Protein AF-G5LQW8-F1 (afdb_monomer_lite)

Organism: NCBI:txid913241

Foldseek 3Di:
DDPDDPVNVVVVVVVQVVVVVVVDHDCVVCVCVVDPPDDDFLFDDDDDDCVVCVVVLVVLPVVADLVRDLWSWDWPATPSRPPPSDNGPPDTDTDTDDDPPRDRDDDDDPDDDDDDDPDDAQDWDADPNDIDGD

Structure (mmCIF, N/CA/C/O backbone):
data_AF-G5LQW8-F1
#
_entry.id   AF-G5LQW8-F1
#
loop_
_atom_site.group_PDB
_atom_site.id
_atom_site.type_symbol
_atom_site.label_atom_id
_atom_site.label_alt_id
_atom_site.label_comp_id
_atom_site.label_asym_id
_atom_site.label_entity_id
_atom_site.label_seq_id
_atom_site.pdbx_PDB_ins_code
_atom_site.Cartn_x
_atom_site.Cartn_y
_atom_site.Cartn_z
_atom_site.occupancy
_atom_site.B_iso_or_equiv
_atom_site.auth_seq_id
_atom_site.auth_comp_id
_atom_site.auth_asym_id
_atom_site.auth_atom_id
_atom_site.pdbx_PDB_model_num
ATOM 1 N N . MET A 1 1 ? 24.200 -21.403 -37.931 1.00 43.47 1 MET A N 1
ATOM 2 C CA . MET A 1 1 ? 24.310 -20.086 -37.268 1.00 43.47 1 MET A CA 1
ATOM 3 C C . MET A 1 1 ? 25.483 -19.363 -37.906 1.00 43.47 1 MET A C 1
ATOM 5 O O . MET A 1 1 ? 26.611 -19.759 -37.665 1.00 43.47 1 MET A O 1
ATOM 9 N N . SER A 1 2 ? 25.232 -18.418 -38.815 1.00 56.03 2 SER A N 1
ATOM 10 C CA . SER A 1 2 ? 26.299 -17.632 -39.446 1.00 56.03 2 SER A CA 1
ATOM 11 C C . SER A 1 2 ? 26.875 -16.653 -38.425 1.00 56.03 2 SER A C 1
ATOM 13 O O . SER A 1 2 ? 26.113 -15.889 -37.826 1.00 56.03 2 SER A O 1
ATOM 15 N N . GLU A 1 3 ? 28.190 -16.671 -38.218 1.00 62.56 3 GLU A N 1
ATOM 16 C CA . GLU A 1 3 ? 28.881 -15.680 -37.393 1.00 62.56 3 GLU A CA 1
ATOM 17 C C . GLU A 1 3 ? 28.580 -14.271 -37.914 1.00 62.56 3 GLU A C 1
ATOM 19 O O . GLU A 1 3 ? 28.844 -13.933 -39.068 1.00 62.56 3 GLU A O 1
ATOM 24 N N . ILE A 1 4 ? 27.967 -13.446 -37.066 1.00 69.62 4 ILE A N 1
ATOM 25 C CA . ILE A 1 4 ? 27.707 -12.045 -37.390 1.00 69.62 4 ILE A CA 1
ATOM 26 C C . ILE A 1 4 ? 29.060 -11.329 -37.436 1.00 69.62 4 ILE A C 1
ATOM 28 O O . ILE A 1 4 ? 29.753 -11.263 -36.418 1.00 69.62 4 ILE A O 1
ATOM 32 N N . ASN A 1 5 ? 29.406 -10.795 -38.611 1.00 83.62 5 ASN A N 1
ATOM 33 C CA . ASN A 1 5 ? 30.606 -9.993 -38.858 1.00 83.62 5 ASN A CA 1
ATOM 34 C C . ASN A 1 5 ? 30.763 -8.889 -37.791 1.00 83.62 5 ASN A C 1
ATOM 36 O O . ASN A 1 5 ? 29.789 -8.215 -37.448 1.00 83.62 5 ASN A O 1
ATOM 40 N N . GLN A 1 6 ? 31.984 -8.689 -37.290 1.00 80.38 6 GLN A N 1
ATOM 41 C CA . GLN A 1 6 ? 32.312 -7.691 -36.270 1.00 80.38 6 GLN A CA 1
ATOM 42 C C . GLN A 1 6 ? 31.835 -6.275 -36.638 1.00 80.38 6 GLN A C 1
ATOM 44 O O . GLN A 1 6 ? 31.250 -5.601 -35.796 1.00 80.38 6 GLN A O 1
ATOM 49 N N . ASN A 1 7 ? 31.927 -5.882 -37.913 1.00 81.75 7 ASN A N 1
ATOM 50 C CA . ASN A 1 7 ? 31.422 -4.584 -38.379 1.00 81.75 7 ASN A CA 1
ATOM 51 C C . ASN A 1 7 ? 29.918 -4.401 -38.122 1.00 81.75 7 ASN A C 1
ATOM 53 O O . ASN A 1 7 ? 29.462 -3.312 -37.788 1.00 81.75 7 ASN A O 1
ATOM 57 N N . VAL A 1 8 ? 29.132 -5.475 -38.242 1.00 84.62 8 VAL A N 1
ATOM 58 C CA . VAL A 1 8 ? 27.682 -5.433 -38.000 1.00 84.62 8 VAL A CA 1
ATOM 59 C C . VAL A 1 8 ? 27.380 -5.299 -36.506 1.00 84.62 8 VAL A C 1
ATOM 61 O O . VAL A 1 8 ? 26.404 -4.643 -36.140 1.00 84.62 8 VAL A O 1
ATOM 64 N N . LYS A 1 9 ? 28.211 -5.887 -35.636 1.00 83.56 9 LYS A N 1
ATOM 65 C CA . LYS A 1 9 ? 28.083 -5.723 -34.181 1.00 83.56 9 LYS A CA 1
ATOM 66 C C . LYS A 1 9 ? 28.369 -4.278 -33.766 1.00 83.56 9 LYS A C 1
ATOM 68 O O . LYS A 1 9 ? 27.567 -3.697 -33.038 1.00 83.56 9 LYS A O 1
ATOM 73 N N . ASP A 1 10 ? 29.433 -3.686 -34.302 1.00 87.62 10 ASP A N 1
ATOM 74 C CA . ASP A 1 10 ? 29.843 -2.319 -33.967 1.00 87.62 10 ASP A CA 1
ATOM 75 C C . ASP A 1 10 ? 28.813 -1.283 -34.460 1.00 87.62 10 ASP A C 1
ATOM 77 O O . ASP A 1 10 ? 28.392 -0.409 -33.698 1.00 87.62 10 ASP A O 1
ATOM 81 N N . SER A 1 11 ? 28.301 -1.428 -35.692 1.00 92.06 11 SER A N 1
ATOM 82 C CA . SER A 1 11 ? 27.217 -0.572 -36.205 1.00 92.06 11 SER A CA 1
ATOM 83 C C . SER A 1 11 ? 25.926 -0.696 -35.388 1.00 92.06 11 SER A C 1
ATOM 85 O O . SER A 1 11 ? 25.233 0.297 -35.164 1.00 92.06 11 SER A O 1
ATOM 87 N N . ARG A 1 12 ? 25.596 -1.902 -34.905 1.00 92.31 12 ARG A N 1
ATOM 88 C CA . ARG A 1 12 ? 24.414 -2.131 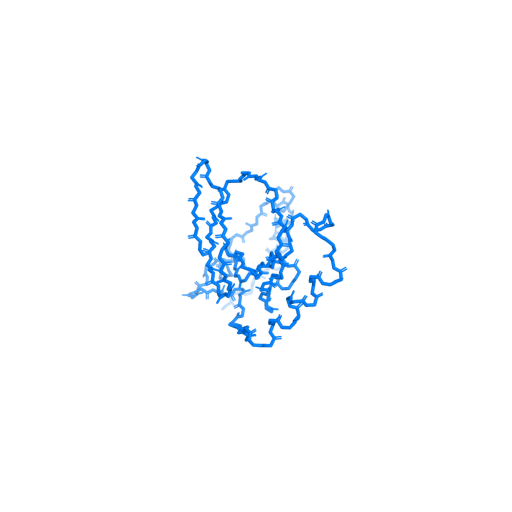-34.061 1.00 92.31 12 ARG A CA 1
ATOM 89 C C . ARG A 1 12 ? 24.545 -1.433 -32.706 1.00 92.31 12 ARG A C 1
ATOM 91 O O . ARG A 1 12 ? 23.585 -0.818 -32.252 1.00 92.31 12 ARG A O 1
ATOM 98 N N . GLN A 1 13 ? 25.724 -1.477 -32.088 1.00 92.00 13 GLN A N 1
ATOM 99 C CA . GLN A 1 13 ? 25.971 -0.802 -30.813 1.00 92.00 13 GLN A CA 1
ATOM 100 C C . GLN A 1 13 ? 25.873 0.725 -30.942 1.00 92.00 13 GLN A C 1
ATOM 102 O O . GLN A 1 13 ? 25.231 1.367 -30.109 1.00 92.00 13 GLN A O 1
ATOM 107 N N . GLN A 1 14 ? 26.446 1.304 -32.002 1.00 94.12 14 GLN A N 1
ATOM 108 C CA . GLN A 1 14 ? 26.337 2.742 -32.280 1.00 94.12 14 GLN A CA 1
ATOM 109 C C . GLN A 1 14 ? 24.882 3.170 -32.499 1.00 94.12 14 GLN A C 1
ATOM 111 O O . GLN A 1 14 ? 24.437 4.180 -31.952 1.00 94.12 14 GLN A O 1
ATOM 116 N N . TYR A 1 15 ? 24.118 2.370 -33.246 1.00 94.75 15 TYR A N 1
ATOM 117 C CA . TYR A 1 15 ? 22.690 2.599 -33.431 1.00 94.75 15 TYR A CA 1
ATOM 118 C C . TYR A 1 15 ? 21.934 2.584 -32.091 1.00 94.75 15 TYR A C 1
ATOM 120 O O . TYR A 1 15 ? 21.180 3.515 -31.816 1.00 94.75 15 TYR A O 1
ATOM 128 N N . TYR A 1 16 ? 22.182 1.596 -31.219 1.00 95.44 16 TYR A N 1
ATOM 129 C CA . TYR A 1 16 ? 21.545 1.509 -29.895 1.00 95.44 16 TYR A CA 1
ATOM 130 C C . TYR A 1 16 ? 21.868 2.706 -28.994 1.00 95.44 16 TYR A C 1
ATOM 132 O O . TYR A 1 16 ? 20.977 3.231 -28.326 1.00 95.44 16 TYR A O 1
ATOM 140 N N . GLN A 1 17 ? 23.109 3.191 -29.014 1.00 94.88 17 GLN A N 1
ATOM 141 C CA . GLN A 1 17 ? 23.490 4.402 -28.284 1.00 94.88 17 GLN A CA 1
ATOM 142 C C . GLN A 1 17 ? 22.766 5.644 -28.817 1.00 94.88 17 GLN A C 1
ATOM 144 O O . GLN A 1 17 ? 22.269 6.452 -28.033 1.00 94.88 17 GLN A O 1
ATOM 149 N N . HIS A 1 18 ? 22.656 5.781 -30.141 1.00 96.50 18 HIS A N 1
ATOM 150 C CA . HIS A 1 18 ? 21.986 6.921 -30.760 1.00 96.50 18 HIS A CA 1
ATOM 151 C C . HIS A 1 18 ? 20.491 6.975 -30.420 1.00 96.50 18 HIS A C 1
ATOM 153 O O . HIS A 1 18 ? 19.989 8.016 -29.995 1.00 96.50 18 HIS A O 1
ATOM 159 N N . ILE A 1 19 ? 19.780 5.852 -30.564 1.00 96.88 19 ILE A N 1
ATOM 160 C CA . ILE A 1 19 ? 18.343 5.793 -30.261 1.00 96.88 19 ILE A CA 1
ATOM 161 C C . ILE A 1 19 ? 18.078 5.960 -28.755 1.00 96.88 19 ILE A C 1
ATOM 163 O O . ILE A 1 19 ? 17.091 6.592 -28.378 1.00 96.88 19 ILE A O 1
ATOM 167 N N . SER A 1 20 ? 18.992 5.499 -27.888 1.00 94.38 20 SER A N 1
ATOM 168 C CA . SER A 1 20 ? 18.886 5.703 -26.437 1.00 94.38 20 SER A CA 1
ATOM 169 C C . SER A 1 20 ? 18.895 7.185 -26.062 1.00 94.38 20 SER A C 1
ATOM 171 O O . SER A 1 20 ? 18.191 7.569 -25.131 1.00 94.38 20 SER A O 1
ATOM 173 N N . GLY A 1 21 ? 19.633 8.031 -26.792 1.00 94.69 21 GLY A N 1
ATOM 174 C CA . GLY A 1 21 ? 19.613 9.487 -26.602 1.00 94.69 21 GLY A CA 1
ATOM 175 C C . GLY A 1 21 ? 18.250 10.132 -26.886 1.00 94.69 21 GLY A C 1
ATOM 176 O O . GLY A 1 21 ? 18.002 11.256 -26.460 1.00 94.69 21 GLY A O 1
ATOM 177 N N . GLN A 1 22 ? 17.352 9.416 -27.567 1.00 96.12 22 GLN A N 1
ATOM 178 C CA . GLN A 1 22 ? 15.977 9.833 -27.853 1.00 96.12 22 GLN A CA 1
ATOM 179 C C . GLN A 1 22 ? 14.936 9.090 -26.996 1.00 96.12 22 GLN A C 1
ATOM 181 O O . GLN A 1 22 ? 13.746 9.149 -27.296 1.00 96.12 22 GLN A O 1
ATOM 186 N N . ASN A 1 23 ? 15.353 8.394 -25.930 1.00 94.62 23 ASN A N 1
ATOM 187 C CA . ASN A 1 23 ? 14.493 7.532 -25.102 1.00 94.62 23 ASN A CA 1
ATOM 188 C C . ASN A 1 23 ? 13.822 6.384 -25.883 1.00 94.62 23 ASN A C 1
ATOM 190 O O . ASN A 1 23 ? 12.742 5.922 -25.514 1.00 94.62 23 ASN A O 1
ATOM 194 N N . LEU A 1 24 ? 14.449 5.916 -26.966 1.00 95.31 24 LEU A N 1
ATOM 195 C CA . LEU A 1 24 ? 13.976 4.780 -27.755 1.00 95.31 24 LEU A CA 1
ATOM 196 C C . LEU A 1 24 ? 14.731 3.510 -27.352 1.00 95.31 24 LEU A C 1
ATOM 198 O O . LEU A 1 24 ? 15.947 3.533 -27.156 1.00 95.31 24 LEU A O 1
ATOM 202 N N . THR A 1 25 ? 14.017 2.386 -27.278 1.00 92.12 25 THR A N 1
ATOM 203 C CA . THR A 1 25 ? 14.591 1.073 -26.963 1.00 92.12 25 THR A CA 1
ATOM 204 C C . THR A 1 25 ? 14.286 0.064 -28.078 1.00 92.12 25 THR A C 1
ATOM 206 O O . THR A 1 25 ? 13.193 0.078 -28.652 1.00 92.12 25 THR A O 1
ATOM 209 N N . PRO A 1 26 ? 15.240 -0.813 -28.438 1.00 93.19 26 PRO A N 1
ATOM 210 C CA . PRO A 1 26 ? 15.034 -1.794 -29.498 1.00 93.19 26 PRO A CA 1
ATOM 211 C C . PRO A 1 26 ? 14.166 -2.959 -29.001 1.00 93.19 26 PRO A C 1
ATOM 213 O O . PRO A 1 26 ? 14.638 -3.835 -28.277 1.00 93.19 26 PRO A O 1
ATOM 216 N N . LEU A 1 27 ? 12.899 -3.010 -29.428 1.00 91.31 27 LEU A N 1
ATOM 217 C CA . LEU A 1 27 ? 11.942 -4.046 -29.004 1.00 91.31 27 LEU A CA 1
ATOM 218 C C . LEU A 1 27 ? 12.466 -5.475 -29.223 1.00 91.31 27 LEU A C 1
ATOM 220 O O . LEU A 1 27 ? 12.264 -6.335 -28.374 1.00 91.31 27 LEU A O 1
ATOM 224 N N . TRP A 1 28 ? 13.157 -5.741 -30.332 1.00 91.25 28 TRP A N 1
ATOM 225 C CA . TRP A 1 28 ? 13.671 -7.078 -30.660 1.00 91.25 28 TRP A CA 1
ATOM 226 C C . TRP A 1 28 ? 14.734 -7.599 -29.680 1.00 91.25 28 TRP A C 1
ATOM 228 O O . TRP A 1 28 ? 14.911 -8.809 -29.591 1.00 91.25 28 TRP A O 1
ATOM 238 N N . GLU A 1 29 ? 15.394 -6.732 -28.907 1.00 88.44 29 GLU A N 1
ATOM 239 C CA . GLU A 1 29 ? 16.318 -7.147 -27.836 1.00 88.44 29 GLU A CA 1
ATOM 240 C C . GLU A 1 29 ? 15.580 -7.482 -26.528 1.00 88.44 29 GLU A C 1
ATOM 242 O O . GLU A 1 29 ? 16.142 -8.104 -25.633 1.00 88.44 29 GLU A O 1
ATOM 247 N N . SER A 1 30 ? 14.321 -7.055 -26.376 1.00 82.38 30 SER A N 1
ATOM 248 C CA . SER A 1 30 ? 13.575 -7.137 -25.107 1.00 82.38 30 SER A CA 1
ATOM 249 C C . SER A 1 30 ? 12.199 -7.795 -25.225 1.00 82.38 30 SER A C 1
ATOM 251 O O . SER A 1 30 ? 11.477 -7.889 -24.233 1.00 82.38 30 SER A O 1
ATOM 253 N N . LEU A 1 31 ? 11.828 -8.288 -26.409 1.00 85.56 31 LEU A N 1
ATOM 254 C CA . LEU A 1 31 ? 10.489 -8.808 -26.695 1.00 85.56 31 LEU A CA 1
ATOM 255 C C . LEU A 1 31 ? 10.080 -9.926 -25.727 1.00 85.56 31 LEU A C 1
ATOM 257 O O . LEU A 1 31 ? 8.980 -9.899 -25.185 1.00 85.56 31 LEU A O 1
ATOM 261 N N . HIS A 1 32 ? 10.988 -10.866 -25.455 1.00 79.00 32 HIS A N 1
ATOM 262 C CA . HIS A 1 32 ? 10.735 -11.988 -24.546 1.00 79.00 32 HIS A CA 1
ATOM 263 C C . HIS A 1 32 ? 10.540 -11.567 -23.085 1.00 79.00 32 HIS A C 1
ATOM 265 O O . HIS A 1 32 ? 9.897 -12.285 -22.325 1.00 79.00 32 HIS A O 1
ATOM 271 N N . HIS A 1 33 ? 11.081 -10.413 -22.690 1.00 78.44 33 HIS A N 1
ATOM 272 C CA . HIS A 1 33 ? 10.892 -9.866 -21.351 1.00 78.44 33 HIS A CA 1
ATOM 273 C C . HIS A 1 33 ? 9.575 -9.086 -21.238 1.00 78.44 33 HIS A C 1
ATOM 275 O O . HIS A 1 33 ? 8.883 -9.185 -20.229 1.00 78.44 33 HIS A O 1
ATOM 281 N N . LEU A 1 34 ? 9.214 -8.337 -22.285 1.00 81.62 34 LEU A N 1
ATOM 282 C CA . LEU A 1 34 ? 8.003 -7.513 -22.321 1.00 81.62 34 LEU A CA 1
ATOM 283 C C . LEU A 1 34 ? 6.725 -8.329 -22.555 1.00 81.62 34 LEU A C 1
ATOM 285 O O . LEU A 1 34 ? 5.655 -7.929 -22.103 1.00 81.62 34 LEU A O 1
ATOM 289 N N . VAL A 1 35 ? 6.829 -9.464 -23.251 1.00 85.88 35 VAL A N 1
ATOM 290 C CA . VAL A 1 35 ? 5.701 -10.348 -23.575 1.00 85.88 35 VAL A CA 1
ATOM 291 C C . VAL A 1 35 ? 6.008 -11.769 -23.084 1.00 85.88 35 VAL A C 1
ATOM 293 O O . VAL A 1 35 ? 6.337 -12.653 -23.882 1.00 85.88 35 VAL A O 1
ATOM 296 N N . PRO A 1 36 ? 5.957 -12.009 -21.760 1.00 83.31 36 PRO A N 1
ATOM 297 C CA . PRO A 1 36 ? 6.173 -13.339 -21.211 1.00 83.31 36 PRO A CA 1
ATOM 298 C C . PRO A 1 36 ? 4.995 -14.267 -21.554 1.00 83.31 36 PRO A C 1
ATOM 300 O O . PRO A 1 36 ? 3.850 -13.831 -21.658 1.00 83.31 36 PRO A O 1
ATOM 303 N N . GLN A 1 37 ? 5.266 -15.568 -21.699 1.00 86.12 37 GLN A N 1
ATOM 304 C CA . GLN A 1 37 ? 4.240 -16.588 -21.996 1.00 86.12 37 GLN A CA 1
ATOM 305 C C . GLN A 1 37 ? 3.193 -16.730 -20.881 1.00 86.12 37 GLN A C 1
ATOM 307 O O . GLN A 1 37 ? 2.065 -17.152 -21.119 1.00 86.12 37 GLN A O 1
ATOM 312 N N . THR A 1 38 ? 3.570 -16.372 -19.656 1.00 86.19 38 THR A N 1
ATOM 313 C CA . THR A 1 38 ? 2.703 -16.372 -18.479 1.00 86.19 38 THR A CA 1
ATOM 314 C C . THR A 1 38 ? 2.881 -15.065 -17.713 1.00 86.19 38 THR A C 1
ATOM 316 O O . THR A 1 38 ? 3.968 -14.483 -17.769 1.00 86.19 38 THR A O 1
ATOM 319 N N . PRO A 1 39 ? 1.869 -14.607 -16.954 1.00 82.62 39 PRO A N 1
ATOM 320 C CA . PRO A 1 39 ? 2.015 -13.439 -16.096 1.00 82.62 39 PRO A CA 1
ATOM 321 C C . PRO A 1 39 ? 3.227 -13.589 -15.174 1.00 82.62 39 PRO A C 1
ATOM 323 O O . PRO A 1 39 ? 3.325 -14.558 -14.422 1.00 82.62 39 PRO A O 1
ATOM 326 N N . ASN A 1 40 ? 4.149 -12.631 -15.235 1.00 73.81 40 ASN A N 1
ATOM 327 C CA . ASN A 1 40 ? 5.262 -12.569 -14.301 1.00 73.81 40 ASN A CA 1
ATOM 328 C C . ASN A 1 40 ? 4.815 -11.748 -13.088 1.00 73.81 40 ASN A C 1
ATOM 330 O O . ASN A 1 40 ? 4.722 -10.521 -13.151 1.00 73.81 40 ASN A O 1
ATOM 334 N N . ALA A 1 41 ? 4.425 -12.430 -12.014 1.00 76.81 41 ALA A N 1
ATOM 335 C CA . ALA A 1 41 ? 3.959 -11.759 -10.813 1.00 76.81 41 ALA A CA 1
ATOM 336 C C . ALA A 1 41 ? 5.156 -11.165 -10.058 1.00 76.81 41 ALA A C 1
ATOM 338 O O . ALA A 1 41 ? 5.914 -11.884 -9.417 1.00 76.81 41 ALA A O 1
ATOM 339 N N . ASN A 1 42 ? 5.275 -9.836 -10.047 1.00 84.75 42 ASN A N 1
ATOM 340 C CA . ASN A 1 42 ? 6.263 -9.116 -9.227 1.00 84.75 42 ASN A CA 1
ATOM 341 C C . ASN A 1 42 ? 5.896 -9.096 -7.724 1.00 84.75 42 ASN A C 1
ATOM 343 O O . ASN A 1 42 ? 6.407 -8.285 -6.960 1.00 84.75 42 ASN A O 1
ATOM 347 N N . CYS A 1 43 ? 4.951 -9.938 -7.301 1.00 91.81 43 CYS A N 1
ATOM 348 C CA . CYS A 1 43 ? 4.412 -10.012 -5.947 1.00 91.81 43 CYS A CA 1
ATOM 349 C C . CYS A 1 43 ? 4.630 -11.429 -5.414 1.00 91.81 43 CYS A C 1
ATOM 351 O O . CYS A 1 43 ? 4.360 -12.394 -6.129 1.00 91.81 43 CYS A O 1
ATOM 353 N N . ALA A 1 44 ? 5.037 -11.570 -4.154 1.00 93.25 44 ALA A N 1
ATOM 354 C CA . ALA A 1 44 ? 5.080 -12.873 -3.501 1.00 93.25 44 ALA A CA 1
ATOM 355 C C . ALA A 1 44 ? 3.718 -13.190 -2.857 1.00 93.25 44 ALA A C 1
ATOM 357 O O . ALA A 1 44 ? 3.078 -12.277 -2.319 1.00 93.25 44 ALA A O 1
ATOM 358 N N . PRO A 1 45 ? 3.266 -14.459 -2.851 1.00 94.69 45 PRO A N 1
ATOM 359 C CA . PRO A 1 45 ? 2.219 -14.893 -1.937 1.00 94.69 45 PRO A CA 1
ATOM 360 C C . PRO A 1 45 ? 2.652 -14.597 -0.499 1.00 94.69 45 PRO A C 1
ATOM 362 O O . PRO A 1 45 ? 3.771 -14.919 -0.103 1.00 94.69 45 PRO A O 1
ATOM 365 N N . ALA A 1 46 ? 1.778 -13.961 0.273 1.00 96.19 46 ALA A N 1
ATOM 366 C CA . ALA A 1 46 ? 2.079 -13.546 1.634 1.00 96.19 46 ALA A CA 1
ATOM 367 C C . ALA A 1 46 ? 0.844 -13.683 2.524 1.00 96.19 46 ALA A C 1
ATOM 369 O O . ALA A 1 46 ? -0.294 -13.628 2.052 1.00 96.19 46 ALA A O 1
ATOM 370 N N . TYR A 1 47 ? 1.091 -13.878 3.816 1.00 97.38 47 TYR A N 1
ATOM 371 C CA . TYR A 1 47 ? 0.071 -14.093 4.829 1.00 97.38 47 TYR A CA 1
ATOM 372 C C . TYR A 1 47 ? 0.329 -13.186 6.030 1.00 97.38 47 TYR A C 1
ATOM 374 O O . TYR A 1 47 ? 1.468 -13.015 6.459 1.00 97.38 47 TYR A O 1
ATOM 382 N N . TRP A 1 48 ? -0.751 -12.624 6.566 1.00 97.88 48 TRP A N 1
ATOM 383 C CA . TRP A 1 48 ? -0.743 -11.725 7.712 1.00 97.88 48 TRP A CA 1
ATOM 384 C C . TRP A 1 48 ? -1.729 -12.246 8.751 1.00 97.88 48 TRP A C 1
ATOM 386 O O . TRP A 1 48 ? -2.943 -12.151 8.566 1.00 97.88 48 TRP A O 1
ATOM 396 N N . ASN A 1 49 ? -1.209 -12.807 9.843 1.00 97.69 49 ASN A N 1
ATOM 397 C CA . ASN A 1 49 ? -2.036 -13.312 10.930 1.00 97.69 49 ASN A CA 1
ATOM 398 C C . ASN A 1 49 ? -2.566 -12.149 11.778 1.00 97.69 49 ASN A C 1
ATOM 400 O O . ASN A 1 49 ? -1.803 -11.459 12.455 1.00 97.69 49 ASN A O 1
ATOM 404 N N . TYR A 1 50 ? -3.886 -11.947 11.784 1.00 96.94 50 TYR A N 1
ATOM 405 C CA . TYR A 1 50 ? -4.495 -10.870 12.565 1.00 96.94 50 TYR A CA 1
ATOM 406 C C . TYR A 1 50 ? -4.202 -10.985 14.067 1.00 96.94 50 TYR A C 1
ATOM 408 O O . TYR A 1 50 ? -3.978 -9.967 14.715 1.00 96.94 50 TYR A O 1
ATOM 416 N N . GLN A 1 51 ? -4.146 -12.200 14.621 1.00 97.00 51 GLN A N 1
ATOM 417 C CA . GLN A 1 51 ? -3.885 -12.401 16.051 1.00 97.00 51 GLN A CA 1
ATOM 418 C C . GLN A 1 51 ? -2.486 -11.921 16.459 1.00 97.00 51 GLN A C 1
ATOM 420 O O . GLN A 1 51 ? -2.317 -11.401 17.558 1.00 97.00 51 GLN A O 1
ATOM 425 N N . GLU A 1 52 ? -1.507 -12.041 15.562 1.00 97.69 52 GLU A N 1
ATOM 426 C CA . GLU A 1 52 ? -0.128 -11.592 15.785 1.00 97.69 52 GLU A CA 1
ATOM 427 C C . GLU A 1 52 ? 0.036 -10.089 15.530 1.00 97.69 52 GLU A C 1
ATOM 429 O O . GLU A 1 52 ? 0.794 -9.414 16.221 1.00 97.69 52 GLU A O 1
ATOM 434 N N . ILE A 1 53 ? -0.702 -9.539 14.561 1.00 97.56 53 ILE A N 1
ATOM 435 C CA . ILE A 1 53 ? -0.603 -8.122 14.184 1.00 97.56 53 ILE A CA 1
ATOM 436 C C . ILE A 1 53 ? -1.407 -7.227 15.127 1.00 97.56 53 ILE A C 1
ATOM 438 O O . ILE A 1 53 ? -1.027 -6.082 15.368 1.00 97.56 53 ILE A O 1
ATOM 442 N N . ARG A 1 54 ? -2.522 -7.722 15.674 1.00 96.50 54 ARG A N 1
ATOM 443 C CA . ARG A 1 54 ? -3.417 -6.939 16.532 1.00 96.50 54 ARG A CA 1
ATOM 444 C C . ARG A 1 54 ? -2.688 -6.293 17.723 1.00 96.50 54 ARG A C 1
ATOM 446 O O . ARG A 1 54 ? -2.913 -5.102 17.928 1.00 96.50 54 ARG A O 1
ATOM 453 N N . PRO A 1 55 ? -1.818 -6.984 18.487 1.00 97.12 55 PRO A N 1
ATOM 454 C CA . PRO A 1 55 ? -1.034 -6.345 19.545 1.00 97.12 55 PRO A CA 1
ATOM 455 C C . PRO A 1 55 ? -0.174 -5.176 19.046 1.00 97.12 55 PR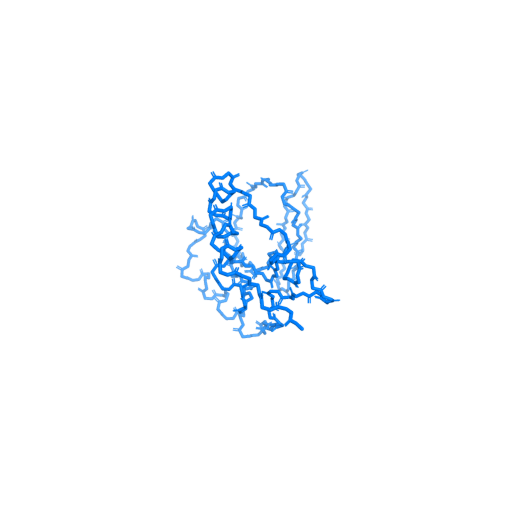O A C 1
ATOM 457 O O . PRO A 1 55 ? -0.202 -4.118 19.665 1.00 97.12 55 PRO A O 1
ATOM 460 N N . LEU A 1 56 ? 0.497 -5.321 17.896 1.00 96.75 56 LEU A N 1
ATOM 461 C CA . LEU A 1 56 ? 1.316 -4.261 17.283 1.00 96.75 56 LEU A CA 1
ATOM 462 C C . LEU A 1 56 ? 0.463 -3.059 16.860 1.00 96.75 56 LEU A C 1
ATOM 464 O O . LEU A 1 56 ? 0.838 -1.900 17.037 1.00 96.75 56 LEU A O 1
ATOM 468 N N . LEU A 1 57 ? -0.724 -3.336 16.316 1.00 95.06 57 LEU A N 1
ATOM 469 C CA . LEU A 1 57 ? -1.680 -2.298 15.959 1.00 95.06 57 LEU A CA 1
ATOM 470 C C . LEU A 1 57 ? -2.138 -1.530 17.203 1.00 95.06 57 LEU A C 1
ATOM 472 O O . LEU A 1 57 ? -2.157 -0.304 17.176 1.00 95.06 57 LEU A O 1
ATOM 476 N N . MET A 1 58 ? -2.452 -2.221 18.299 1.00 94.25 58 MET A N 1
ATOM 477 C CA . MET A 1 58 ? -2.827 -1.583 19.566 1.00 94.25 58 MET A CA 1
ATOM 478 C C . MET A 1 58 ? -1.675 -0.780 20.174 1.00 94.25 58 MET A C 1
ATOM 480 O O . MET A 1 58 ? -1.891 0.343 20.623 1.00 94.25 58 MET A O 1
ATOM 484 N N . GLU A 1 59 ? -0.454 -1.315 20.137 1.00 94.75 59 GLU A N 1
ATOM 485 C CA . GLU A 1 59 ? 0.752 -0.627 20.600 1.00 94.75 59 GLU A CA 1
ATOM 486 C C . GLU A 1 59 ? 0.958 0.699 19.864 1.00 94.75 59 GLU A C 1
ATOM 488 O O . GLU A 1 59 ? 1.250 1.711 20.503 1.00 94.75 59 GLU A O 1
ATOM 493 N N . SER A 1 60 ? 0.687 0.741 18.552 1.00 93.69 60 SER A N 1
ATOM 494 C CA . SER A 1 60 ? 0.765 1.978 17.765 1.00 93.69 60 SER A CA 1
ATOM 495 C C . SER A 1 60 ? -0.114 3.106 18.328 1.00 93.69 60 SER A C 1
ATOM 497 O O . SER A 1 60 ? 0.237 4.279 18.205 1.00 93.69 60 SER A O 1
ATOM 499 N N . GLY A 1 61 ? -1.233 2.769 18.983 1.00 90.19 61 GLY A N 1
ATOM 500 C CA . GLY A 1 61 ? -2.112 3.729 19.654 1.00 90.19 61 GLY A CA 1
ATOM 501 C C . GLY A 1 61 ? -1.497 4.378 20.896 1.00 90.19 61 GLY A C 1
ATOM 502 O O . GLY A 1 61 ? -1.869 5.499 21.234 1.00 90.19 61 GLY A O 1
ATOM 503 N N . ASN A 1 62 ? -0.540 3.707 21.542 1.00 88.62 62 ASN A N 1
ATOM 504 C CA . ASN A 1 62 ? 0.161 4.216 22.722 1.00 88.62 62 ASN A CA 1
ATOM 505 C C . ASN A 1 62 ? 1.366 5.084 22.346 1.00 88.62 62 ASN A C 1
ATOM 507 O O . ASN A 1 62 ? 1.682 6.031 23.062 1.00 88.62 62 ASN A O 1
ATOM 511 N N . VAL A 1 63 ? 2.045 4.749 21.243 1.00 89.06 63 VAL A N 1
ATOM 512 C CA . VAL A 1 63 ? 3.299 5.409 20.844 1.00 89.06 63 VAL A CA 1
ATOM 513 C C . VAL A 1 63 ? 3.110 6.552 19.848 1.00 89.06 63 VAL A C 1
ATOM 515 O O . VAL A 1 63 ? 3.951 7.441 19.802 1.00 89.06 63 VAL A O 1
ATOM 518 N N . ILE A 1 64 ? 2.023 6.559 19.069 1.00 84.88 64 ILE A N 1
ATOM 519 C CA . ILE A 1 64 ? 1.758 7.587 18.053 1.00 84.88 64 ILE A CA 1
ATOM 520 C C . ILE A 1 64 ? 0.454 8.302 18.392 1.00 84.88 64 ILE A C 1
ATOM 522 O O . ILE A 1 64 ? -0.642 7.736 18.289 1.00 84.88 64 ILE A O 1
ATOM 526 N N . GLY A 1 65 ? 0.558 9.578 18.762 1.00 69.94 65 GLY A N 1
ATOM 527 C CA . GLY A 1 65 ? -0.599 10.400 19.104 1.00 69.94 65 GLY A CA 1
ATOM 528 C C . GLY A 1 65 ? -1.530 10.638 17.908 1.00 69.94 65 GLY A C 1
ATOM 529 O O . GLY A 1 65 ? -1.096 10.740 16.762 1.00 69.94 65 GLY A O 1
ATOM 530 N N . ALA A 1 66 ? -2.831 10.797 18.168 1.00 64.56 66 ALA A N 1
ATOM 531 C CA . ALA A 1 66 ? -3.847 10.995 17.123 1.00 64.56 66 ALA A CA 1
ATOM 532 C C . ALA A 1 66 ? -3.586 12.213 16.214 1.00 64.56 66 ALA A C 1
ATOM 534 O O . ALA A 1 66 ? -3.990 12.225 15.057 1.00 64.56 66 ALA A O 1
ATOM 535 N N . LYS A 1 67 ? -2.929 13.257 16.740 1.00 64.31 67 LYS A N 1
ATOM 536 C CA . LYS A 1 67 ? -2.586 14.473 15.980 1.00 64.31 67 LYS A CA 1
ATOM 537 C C . LYS A 1 67 ? -1.360 14.297 15.083 1.00 64.31 67 LYS A C 1
ATOM 539 O O . LYS A 1 67 ? -1.218 15.033 14.115 1.00 64.31 67 LYS A O 1
ATOM 544 N N . GLU A 1 68 ? -0.484 13.358 15.425 1.00 67.06 68 GLU A N 1
ATOM 545 C CA . GLU A 1 68 ? 0.741 13.061 14.680 1.00 67.06 68 GLU A CA 1
ATOM 546 C C . GLU A 1 68 ? 0.432 12.196 13.454 1.00 67.06 68 GLU A C 1
ATOM 548 O O . GLU A 1 68 ? 0.951 12.429 12.364 1.00 67.06 68 GLU A O 1
ATOM 553 N N . ALA A 1 69 ? -0.495 11.247 13.596 1.00 64.81 69 ALA A N 1
ATOM 554 C CA . ALA A 1 69 ? -0.940 10.411 12.494 1.00 64.81 69 ALA A CA 1
ATOM 555 C C . ALA A 1 69 ? -2.195 10.987 11.823 1.00 64.81 69 ALA A C 1
ATOM 557 O O . ALA A 1 69 ? -3.303 10.832 12.328 1.00 64.81 69 ALA A O 1
ATOM 558 N N . ILE A 1 70 ? -2.056 11.543 10.610 1.00 71.88 70 ILE A N 1
ATOM 559 C CA . ILE A 1 70 ? -3.212 11.873 9.745 1.00 71.88 70 ILE A CA 1
ATOM 560 C C . ILE A 1 70 ? -4.138 10.647 9.602 1.00 71.88 70 ILE A C 1
ATOM 562 O O . ILE A 1 70 ? -5.365 10.773 9.611 1.00 71.88 70 ILE A O 1
ATOM 566 N N . ARG A 1 71 ? -3.548 9.446 9.499 1.00 78.88 71 ARG A N 1
ATOM 567 C CA . ARG A 1 71 ? -4.212 8.149 9.678 1.00 78.88 71 ARG A CA 1
ATOM 568 C C . ARG A 1 71 ? -3.239 7.152 10.310 1.00 78.88 71 ARG A C 1
ATOM 570 O O . ARG A 1 71 ? -2.186 6.894 9.736 1.00 78.88 71 ARG A O 1
ATOM 577 N N . ARG A 1 72 ? -3.608 6.556 11.448 1.00 90.88 72 ARG A N 1
ATOM 578 C CA . ARG A 1 72 ? -2.826 5.491 12.096 1.00 90.88 72 ARG A CA 1
ATOM 579 C C . ARG A 1 72 ? -3.103 4.152 11.406 1.00 90.88 72 ARG A C 1
ATOM 581 O O . ARG A 1 72 ? -4.083 3.477 11.721 1.00 90.88 72 ARG A O 1
ATOM 588 N N . VAL A 1 73 ? -2.290 3.826 10.401 1.00 93.88 73 VAL A N 1
ATOM 589 C CA . VAL A 1 73 ? -2.439 2.627 9.562 1.00 93.88 73 VAL A CA 1
ATOM 590 C C . VAL A 1 73 ? -1.135 1.845 9.530 1.00 93.88 73 VAL A C 1
ATOM 592 O O . VAL A 1 73 ? -0.088 2.409 9.224 1.00 93.88 73 VAL A O 1
ATOM 595 N N . LEU A 1 74 ? -1.215 0.538 9.770 1.00 95.44 74 LEU A N 1
ATOM 596 C CA . LEU A 1 74 ? -0.138 -0.398 9.461 1.00 95.44 74 LEU A CA 1
ATOM 597 C C . LEU A 1 74 ? -0.389 -1.008 8.080 1.00 95.44 74 LEU A C 1
ATOM 599 O O . LEU A 1 74 ? -1.400 -1.679 7.869 1.00 95.44 74 LEU A O 1
ATOM 603 N N . VAL A 1 75 ? 0.510 -0.748 7.131 1.00 97.19 75 VAL A N 1
ATOM 604 C CA . VAL A 1 75 ? 0.401 -1.237 5.748 1.00 97.19 75 VAL A CA 1
ATOM 605 C C . VAL A 1 75 ? 0.822 -2.703 5.671 1.00 97.19 75 VAL A C 1
ATOM 607 O O . VAL A 1 75 ? 1.878 -3.080 6.177 1.00 97.19 75 VAL A O 1
ATOM 610 N N . LEU A 1 76 ? 0.014 -3.526 5.001 1.00 97.75 76 LEU A N 1
ATOM 611 C CA . LEU A 1 76 ? 0.327 -4.927 4.720 1.00 97.75 76 LEU A CA 1
ATOM 612 C C . LEU A 1 76 ? 1.223 -4.999 3.479 1.00 97.75 76 LEU A C 1
ATOM 614 O O . LEU A 1 76 ? 0.762 -5.209 2.360 1.00 97.75 76 LEU A O 1
ATOM 618 N N . GLU A 1 77 ? 2.510 -4.727 3.671 1.00 97.56 77 GLU A N 1
ATOM 619 C CA . GLU A 1 77 ? 3.459 -4.596 2.568 1.00 97.56 77 GLU A CA 1
ATOM 620 C C . GLU A 1 77 ? 3.998 -5.950 2.098 1.00 97.56 77 GLU A C 1
ATOM 622 O O . GLU A 1 77 ? 4.629 -6.682 2.868 1.00 97.56 77 GLU A O 1
ATOM 627 N N . ASN A 1 78 ? 3.790 -6.255 0.815 1.00 97.44 78 ASN A N 1
ATOM 628 C CA . ASN A 1 78 ? 4.241 -7.493 0.192 1.00 97.44 78 ASN A CA 1
ATOM 629 C C . ASN A 1 78 ? 5.768 -7.665 0.338 1.00 97.44 78 ASN A C 1
ATOM 631 O O . ASN A 1 78 ? 6.510 -6.728 0.032 1.00 97.44 78 ASN A O 1
ATOM 635 N N . PRO A 1 79 ? 6.272 -8.854 0.720 1.00 96.31 79 PRO A N 1
ATOM 636 C CA . PRO A 1 79 ? 7.710 -9.110 0.821 1.00 96.31 79 PRO A CA 1
ATOM 637 C C . PRO A 1 79 ? 8.500 -8.863 -0.474 1.00 96.31 79 PRO A C 1
ATOM 639 O O . PRO A 1 79 ? 9.676 -8.521 -0.407 1.00 96.31 79 PRO A O 1
ATOM 642 N N . ALA A 1 80 ? 7.871 -8.995 -1.646 1.00 95.88 80 ALA A N 1
ATOM 643 C CA . ALA A 1 80 ? 8.502 -8.697 -2.935 1.00 95.88 80 ALA A CA 1
ATOM 644 C C . ALA A 1 80 ? 8.419 -7.210 -3.340 1.00 95.88 80 ALA A C 1
ATOM 646 O O . ALA A 1 80 ? 9.073 -6.805 -4.296 1.00 95.88 80 ALA A O 1
ATOM 647 N N . LEU A 1 81 ? 7.639 -6.391 -2.621 1.00 95.31 81 LEU A N 1
ATOM 648 C CA . LEU A 1 81 ? 7.414 -4.962 -2.899 1.00 95.31 81 LEU A CA 1
ATOM 649 C C . LEU A 1 81 ? 7.824 -4.069 -1.714 1.00 95.31 81 LEU A C 1
ATOM 651 O O . LEU A 1 81 ? 7.244 -3.003 -1.500 1.00 95.31 81 LEU A O 1
ATOM 655 N N . ARG A 1 82 ? 8.800 -4.506 -0.909 1.00 95.06 82 ARG A N 1
ATOM 656 C CA . ARG A 1 82 ? 9.264 -3.761 0.273 1.00 95.06 82 ARG A CA 1
ATOM 657 C C . ARG A 1 82 ? 9.713 -2.343 -0.090 1.00 95.06 82 ARG A C 1
ATOM 659 O O . ARG A 1 82 ? 10.428 -2.142 -1.068 1.00 95.06 82 ARG A O 1
ATOM 666 N N . GLY A 1 83 ? 9.310 -1.372 0.724 1.00 94.88 83 GLY A N 1
ATOM 667 C CA . GLY A 1 83 ? 9.545 0.057 0.514 1.00 94.88 83 GLY A CA 1
ATOM 668 C C . GLY A 1 83 ? 8.516 0.756 -0.383 1.00 94.88 83 GLY A C 1
ATOM 669 O O . GLY A 1 83 ? 8.557 1.979 -0.490 1.00 94.88 83 GLY A O 1
ATOM 670 N N . GLN A 1 84 ? 7.588 0.028 -1.011 1.00 95.31 84 GLN A N 1
ATOM 671 C CA . GLN A 1 84 ? 6.579 0.604 -1.911 1.00 95.31 84 GLN A CA 1
ATOM 672 C C . GLN A 1 84 ? 5.226 0.846 -1.231 1.00 95.31 84 GLN A C 1
ATOM 674 O O . GLN A 1 84 ? 4.339 1.443 -1.835 1.00 95.31 84 GLN A O 1
ATOM 679 N N . SER A 1 85 ? 5.046 0.398 0.017 1.00 95.69 85 SER A N 1
ATOM 680 C CA . SER A 1 85 ? 3.778 0.483 0.753 1.00 95.69 85 SER A CA 1
ATOM 681 C C . SER A 1 85 ? 2.601 -0.142 -0.006 1.00 95.69 85 SER A C 1
ATOM 683 O O . SER A 1 85 ? 1.523 0.444 -0.076 1.00 95.69 85 SER A O 1
ATOM 685 N N . SER A 1 86 ? 2.794 -1.335 -0.574 1.00 95.94 86 SER A N 1
ATOM 686 C CA . SER A 1 86 ? 1.779 -1.994 -1.404 1.00 95.94 86 SER A CA 1
ATOM 687 C C . SER A 1 86 ? 1.615 -3.477 -1.072 1.00 95.94 86 SER A C 1
ATOM 689 O O . SER A 1 86 ? 2.598 -4.165 -0.794 1.00 95.94 86 SER A O 1
ATOM 691 N N . ILE A 1 87 ? 0.377 -3.986 -1.126 1.00 96.88 87 ILE A N 1
ATOM 692 C CA . ILE A 1 87 ? 0.085 -5.418 -0.905 1.00 96.88 87 ILE A CA 1
ATOM 693 C C . ILE A 1 87 ? 0.199 -6.227 -2.208 1.00 96.88 87 ILE A C 1
ATOM 695 O O . ILE A 1 87 ? 0.544 -7.409 -2.193 1.00 96.88 87 ILE A O 1
ATOM 699 N N . THR A 1 88 ? -0.054 -5.578 -3.347 1.00 95.38 88 THR A N 1
ATOM 700 C CA . THR A 1 88 ? 0.131 -6.118 -4.705 1.00 95.38 88 THR A CA 1
ATOM 701 C C . THR A 1 88 ? 0.618 -5.009 -5.641 1.00 95.38 88 THR A C 1
ATOM 703 O O . THR A 1 88 ? 0.758 -3.866 -5.219 1.00 95.38 88 THR A O 1
ATOM 706 N N . ALA A 1 89 ? 0.820 -5.292 -6.927 1.00 92.31 89 ALA A N 1
ATOM 707 C CA . ALA A 1 89 ? 1.186 -4.267 -7.906 1.00 92.31 89 ALA A CA 1
ATOM 708 C C . ALA A 1 89 ? 0.114 -3.170 -8.105 1.00 92.31 89 ALA A C 1
ATOM 710 O O . ALA A 1 89 ? 0.429 -2.101 -8.618 1.00 92.31 89 ALA A O 1
ATOM 711 N N . THR A 1 90 ? -1.147 -3.419 -7.725 1.00 93.69 90 THR A N 1
ATOM 712 C CA . THR A 1 90 ? -2.276 -2.517 -8.031 1.00 93.69 90 THR A CA 1
ATOM 713 C C . THR A 1 90 ? -3.159 -2.175 -6.834 1.00 93.69 90 THR A C 1
ATOM 715 O O . THR A 1 90 ? -4.068 -1.358 -6.969 1.00 93.69 90 THR A O 1
ATOM 718 N N . LEU A 1 91 ? -2.941 -2.796 -5.672 1.00 95.75 91 LEU A N 1
ATOM 719 C CA . LEU A 1 91 ? -3.753 -2.587 -4.472 1.00 95.75 91 LEU A CA 1
ATOM 720 C C . LEU A 1 91 ? -2.897 -2.159 -3.287 1.00 95.75 91 LEU A C 1
ATOM 722 O O . LEU A 1 91 ? -1.848 -2.744 -3.020 1.00 95.75 91 LEU A O 1
ATOM 726 N N . TYR A 1 92 ? -3.443 -1.217 -2.522 1.00 96.50 92 TYR A N 1
ATOM 727 C CA . TYR A 1 92 ? -3.004 -0.850 -1.182 1.00 96.50 92 TYR A CA 1
ATOM 728 C C . TYR A 1 92 ? -3.930 -1.501 -0.150 1.00 96.50 92 TYR A C 1
ATOM 730 O O . TYR A 1 92 ? -5.153 -1.449 -0.295 1.00 96.50 92 TYR A O 1
ATOM 738 N N . ALA A 1 93 ? -3.362 -2.068 0.912 1.00 97.38 93 ALA A N 1
ATOM 739 C CA . ALA A 1 93 ? -4.125 -2.571 2.046 1.00 97.38 93 ALA A CA 1
ATOM 740 C C . ALA A 1 93 ? -3.386 -2.289 3.354 1.00 97.38 93 ALA A C 1
ATOM 742 O O . ALA A 1 93 ? -2.161 -2.374 3.431 1.00 97.38 93 ALA A O 1
ATOM 743 N N . GLY A 1 94 ? -4.145 -1.977 4.396 1.00 96.81 94 GLY A N 1
ATOM 744 C CA . GLY A 1 94 ? -3.606 -1.731 5.722 1.00 96.81 94 GLY A CA 1
ATOM 745 C C . GLY A 1 94 ? -4.676 -1.861 6.792 1.00 96.81 94 GLY A C 1
ATOM 746 O O . GLY A 1 94 ? -5.871 -1.744 6.511 1.00 96.81 94 GLY A O 1
ATOM 747 N N . LEU A 1 95 ? -4.235 -2.099 8.023 1.00 96.25 95 LEU A N 1
ATOM 748 C CA . LEU A 1 95 ? -5.091 -2.114 9.201 1.00 96.25 95 LEU A CA 1
ATOM 749 C C . LEU A 1 95 ? -5.052 -0.739 9.854 1.00 96.25 95 LEU A C 1
ATOM 751 O O . LEU A 1 95 ? -3.985 -0.246 10.217 1.00 96.25 95 LEU A O 1
ATOM 755 N N . GLN A 1 96 ? -6.222 -0.121 9.986 1.00 93.69 96 GLN A N 1
ATOM 756 C CA . GLN A 1 96 ? -6.371 1.181 10.622 1.00 93.69 96 GLN A CA 1
ATOM 757 C C . GLN A 1 96 ? -6.870 1.012 12.058 1.00 93.69 96 GLN A C 1
ATOM 759 O O . GLN A 1 96 ? -7.865 0.324 12.280 1.00 93.69 96 GLN A O 1
ATOM 764 N N . LEU A 1 97 ? -6.225 1.696 13.006 1.00 91.62 97 LEU A N 1
ATOM 765 C CA . LEU A 1 97 ? -6.718 1.835 14.377 1.00 91.62 97 LEU A CA 1
ATOM 766 C C . LEU A 1 97 ? -7.333 3.221 14.574 1.00 91.62 97 LEU A C 1
ATOM 768 O O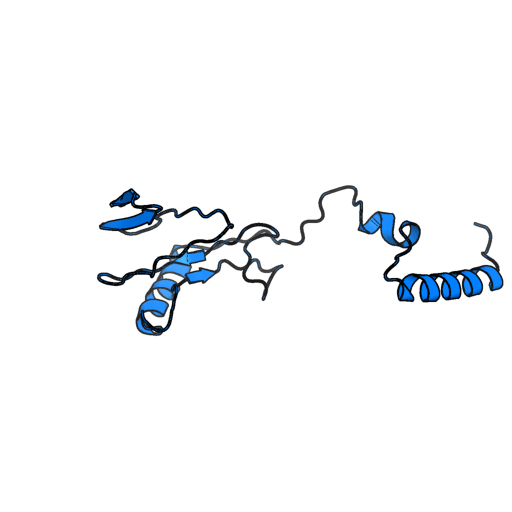 . LEU A 1 97 ? -6.718 4.231 14.232 1.00 91.62 97 LEU A O 1
ATOM 772 N N . ILE A 1 98 ? -8.529 3.255 15.156 1.00 88.75 98 ILE A N 1
ATOM 773 C CA . ILE A 1 98 ? -9.195 4.473 15.624 1.00 88.75 98 ILE A CA 1
ATOM 774 C C . ILE A 1 98 ? -9.647 4.199 17.058 1.00 88.75 98 ILE A C 1
ATOM 776 O O . ILE A 1 98 ? -10.458 3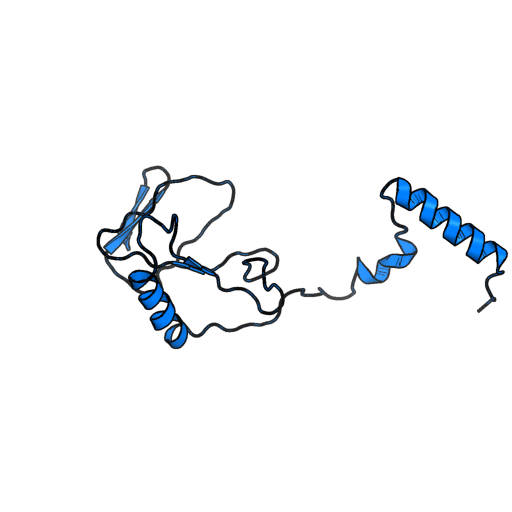.301 17.286 1.00 88.75 98 ILE A O 1
ATOM 780 N N . LEU A 1 99 ? -9.093 4.932 18.021 1.00 88.06 99 LEU A N 1
ATOM 781 C CA . LEU A 1 99 ? -9.441 4.802 19.435 1.00 88.06 99 LEU A CA 1
ATOM 782 C C . LEU A 1 99 ? -10.710 5.605 19.777 1.00 88.06 99 LEU A C 1
ATOM 784 O O . LEU A 1 99 ? -11.086 6.523 19.041 1.00 88.06 99 LEU A O 1
ATOM 788 N N . PRO A 1 100 ? -11.389 5.295 20.898 1.00 86.12 100 PRO A N 1
ATOM 789 C CA . PRO A 1 100 ? -12.556 6.051 21.338 1.00 86.12 100 PRO A CA 1
ATOM 790 C C . PRO A 1 100 ? -12.278 7.558 21.429 1.00 86.12 100 PRO A C 1
ATOM 792 O O . PRO A 1 100 ? -11.317 7.989 22.059 1.00 86.12 100 PRO A O 1
ATOM 795 N N . GLY A 1 101 ? -13.138 8.358 20.796 1.00 84.62 101 GLY A N 1
ATOM 796 C CA . GLY A 1 101 ? -13.006 9.817 20.753 1.00 84.62 101 GLY A CA 1
ATOM 797 C C . GLY A 1 101 ? -12.059 10.352 19.673 1.00 84.62 101 GLY A C 1
ATOM 798 O O . GLY A 1 101 ? -12.055 11.558 19.433 1.00 84.62 101 GLY A O 1
ATOM 799 N N . GLU A 1 102 ? -11.301 9.496 18.979 1.00 84.94 102 GLU A N 1
ATOM 800 C CA . GLU A 1 102 ? -10.493 9.926 17.839 1.00 84.94 102 GLU A CA 1
ATOM 801 C C . GLU A 1 102 ? -11.373 10.189 16.610 1.00 84.94 102 GLU A C 1
ATOM 803 O O . GLU A 1 102 ? -12.288 9.432 16.280 1.00 84.94 102 GLU A O 1
ATOM 808 N N . VAL A 1 103 ? -11.063 11.272 15.895 1.00 82.38 103 VAL A N 1
ATOM 809 C CA . VAL A 1 103 ? -11.726 11.635 14.640 1.00 82.38 103 VAL A CA 1
ATOM 810 C C . VAL A 1 103 ? -10.671 11.750 13.554 1.00 82.38 103 VAL A C 1
ATOM 812 O O . VAL A 1 103 ? -9.789 12.604 13.619 1.00 82.38 103 VAL A O 1
ATOM 815 N N . ALA A 1 104 ? -10.783 10.906 12.529 1.00 80.81 104 ALA A N 1
ATOM 816 C CA . ALA A 1 104 ? -9.949 11.026 11.344 1.00 80.81 104 ALA A CA 1
ATOM 817 C C . ALA A 1 104 ? -10.460 12.184 10.459 1.00 80.81 104 ALA A C 1
ATOM 819 O O . ALA A 1 104 ? -11.661 12.241 10.165 1.00 80.81 104 ALA A O 1
ATOM 820 N N . PRO A 1 105 ? -9.586 13.095 9.998 1.00 81.81 105 PRO A N 1
ATOM 821 C CA . PRO A 1 105 ? -9.996 14.228 9.179 1.00 81.81 105 PRO A CA 1
ATOM 822 C C . PRO A 1 105 ? -10.574 13.781 7.830 1.00 81.81 105 PRO A C 1
ATOM 824 O O . PRO A 1 105 ? -10.127 12.807 7.211 1.00 81.81 105 PRO A O 1
ATOM 827 N N . SER A 1 106 ? -11.575 14.526 7.358 1.00 84.50 106 SER A N 1
ATOM 828 C CA . SER A 1 106 ? -12.201 14.296 6.053 1.00 84.50 106 SER A CA 1
ATOM 829 C C . SER A 1 106 ? -11.281 14.725 4.912 1.00 84.50 106 SER A C 1
ATOM 831 O O . SER A 1 106 ? -10.616 15.753 4.995 1.00 84.50 106 SER A O 1
ATOM 833 N N . HIS A 1 107 ? -11.282 13.962 3.820 1.00 87.12 107 HIS A N 1
ATOM 834 C CA . HIS A 1 107 ? -10.622 14.326 2.568 1.0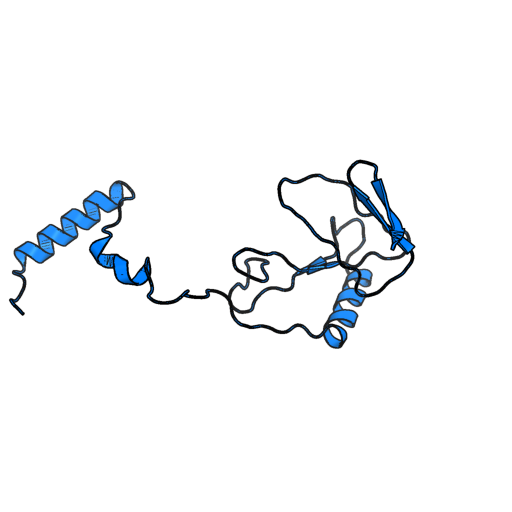0 87.12 107 HIS A CA 1
ATOM 835 C C . HIS A 1 107 ? -11.253 13.591 1.385 1.00 87.12 107 HIS A C 1
ATOM 837 O O . HIS A 1 107 ? -12.055 12.672 1.563 1.00 87.12 107 HIS A O 1
ATOM 843 N N . ARG A 1 108 ? -10.865 13.987 0.171 1.00 87.69 108 ARG A N 1
ATOM 844 C CA . ARG A 1 108 ? -11.302 13.379 -1.085 1.00 87.69 108 ARG A CA 1
ATOM 845 C C . ARG A 1 108 ? -10.091 13.072 -1.949 1.00 87.69 108 ARG A C 1
ATOM 847 O O . ARG A 1 108 ? -9.142 13.846 -1.979 1.00 87.69 108 ARG A O 1
ATOM 854 N N . HIS A 1 109 ? -10.160 11.962 -2.665 1.00 90.94 109 HIS A N 1
ATOM 855 C CA . HIS A 1 109 ? -9.132 11.537 -3.598 1.00 90.94 109 HIS A CA 1
ATOM 856 C C . HIS A 1 109 ? -9.774 10.809 -4.788 1.00 90.94 109 HIS A C 1
ATOM 858 O O . HIS A 1 109 ? -10.941 10.417 -4.715 1.00 90.94 109 HIS A O 1
ATOM 864 N N . ASN A 1 110 ? -9.046 10.674 -5.897 1.00 94.31 110 ASN A N 1
ATOM 865 C CA . ASN A 1 110 ? -9.524 9.970 -7.093 1.00 94.31 110 ASN A CA 1
ATOM 866 C C . ASN A 1 110 ? -9.445 8.442 -6.943 1.00 94.31 110 ASN A C 1
ATOM 868 O O . ASN A 1 110 ? -10.167 7.731 -7.636 1.00 94.31 110 ASN A O 1
ATOM 872 N N . GLN A 1 111 ? -8.599 7.935 -6.039 1.00 93.31 111 GLN A N 1
ATOM 873 C CA . GLN A 1 111 ? -8.507 6.506 -5.757 1.00 93.31 111 GLN A CA 1
ATOM 874 C C . GLN A 1 111 ? -9.825 5.987 -5.170 1.00 93.31 111 GLN A C 1
ATOM 876 O O . GLN A 1 111 ? -10.456 6.642 -4.339 1.00 93.31 111 GLN A O 1
ATOM 881 N N . SER A 1 112 ? -10.229 4.787 -5.575 1.00 94.94 112 SER A N 1
ATOM 882 C CA . SER A 1 112 ? -11.333 4.079 -4.922 1.00 94.94 112 SER A CA 1
ATOM 883 C C . SER A 1 112 ? -10.852 3.460 -3.610 1.00 94.94 112 SER A C 1
ATOM 885 O O . SER A 1 112 ? -9.708 3.019 -3.518 1.00 94.94 112 SER A O 1
ATOM 887 N N . ALA A 1 113 ? -11.713 3.425 -2.591 1.00 92.88 113 ALA A N 1
ATOM 888 C CA . ALA A 1 113 ? -11.376 2.864 -1.286 1.00 92.88 113 ALA A CA 1
ATOM 889 C C . ALA A 1 113 ? -12.551 2.079 -0.695 1.00 92.88 113 ALA A C 1
ATOM 891 O O . ALA A 1 113 ? -13.699 2.516 -0.764 1.00 92.88 113 ALA A O 1
ATOM 892 N N . LEU A 1 114 ? -12.235 0.952 -0.059 1.00 92.56 114 LEU A N 1
ATOM 893 C CA . LEU A 1 114 ? -13.156 0.133 0.724 1.00 92.56 114 LEU A CA 1
ATOM 894 C C . LEU A 1 114 ? -12.668 0.105 2.176 1.00 92.56 114 LEU A C 1
ATOM 896 O O . LEU A 1 114 ? -11.465 0.052 2.424 1.00 92.56 114 LEU A O 1
ATOM 900 N N . ARG A 1 115 ? -13.595 0.121 3.137 1.00 91.12 115 ARG A N 1
ATOM 901 C CA . ARG A 1 115 ? -13.289 -0.161 4.544 1.00 91.12 115 ARG A CA 1
ATOM 902 C C . ARG A 1 115 ? -14.080 -1.379 4.987 1.00 91.12 115 ARG A C 1
ATOM 904 O O . ARG A 1 115 ? -15.297 -1.404 4.838 1.00 91.12 115 ARG A O 1
ATOM 911 N N . PHE A 1 116 ? -13.368 -2.360 5.522 1.00 91.31 116 PHE A N 1
ATOM 912 C CA . PHE A 1 116 ? -13.936 -3.573 6.089 1.00 91.31 116 PHE A CA 1
ATOM 913 C C . PHE A 1 116 ? -13.611 -3.606 7.581 1.00 91.31 116 PHE A C 1
ATOM 915 O O . PHE A 1 116 ? -12.452 -3.437 7.963 1.00 91.31 116 PHE A O 1
ATOM 922 N N . ILE A 1 117 ? -14.634 -3.763 8.420 1.00 90.81 117 ILE A N 1
ATOM 923 C CA . ILE A 1 117 ? -14.472 -3.765 9.874 1.00 90.81 117 ILE A CA 1
ATOM 924 C C . ILE A 1 117 ? -14.159 -5.188 10.326 1.00 90.81 117 ILE A C 1
ATOM 926 O O . ILE A 1 117 ? -14.979 -6.086 10.165 1.00 90.81 117 ILE A O 1
ATOM 930 N N . VAL A 1 118 ? -12.960 -5.376 10.878 1.00 91.75 118 VAL A N 1
ATOM 931 C CA . VAL A 1 118 ? -12.490 -6.670 11.400 1.00 91.75 118 VAL A CA 1
ATOM 932 C C . VAL A 1 118 ? -12.814 -6.813 12.890 1.00 91.75 118 VAL A C 1
ATOM 934 O O . VAL A 1 118 ? -13.213 -7.881 13.339 1.00 91.75 118 VAL A O 1
ATOM 937 N N . GLU A 1 119 ? -12.677 -5.727 13.653 1.00 91.06 119 GLU A N 1
ATOM 938 C CA . GLU A 1 119 ? -12.957 -5.666 15.087 1.00 91.06 119 GLU A CA 1
ATOM 939 C C . GLU A 1 119 ? -13.429 -4.254 15.453 1.00 91.06 119 GLU A C 1
ATOM 941 O O . GLU A 1 119 ? -12.864 -3.266 14.982 1.00 91.06 119 GLU A O 1
ATOM 946 N N . GLY A 1 120 ? -14.452 -4.154 16.302 1.00 85.94 120 GLY A N 1
ATOM 947 C CA . GLY A 1 120 ? -14.950 -2.882 16.823 1.00 85.94 120 GLY A CA 1
ATOM 948 C C . GLY A 1 120 ? -16.472 -2.776 16.798 1.00 85.94 120 GLY A C 1
ATOM 949 O O . GLY A 1 120 ? -17.160 -3.635 16.251 1.00 85.94 120 GLY A O 1
ATOM 950 N N . LYS A 1 121 ? -16.986 -1.726 17.444 1.00 75.56 121 LYS A N 1
ATOM 951 C CA . LYS A 1 121 ? -18.409 -1.356 17.477 1.00 75.56 121 LYS A CA 1
ATOM 952 C C . LYS A 1 121 ? -18.523 0.166 17.557 1.00 75.56 121 LYS A C 1
ATOM 954 O O . LYS A 1 121 ? -17.688 0.798 18.203 1.00 75.56 121 LYS A O 1
ATOM 959 N N . GLY A 1 122 ? -19.572 0.744 16.984 1.00 72.56 122 GLY A N 1
ATOM 960 C CA . GLY A 1 122 ? -19.865 2.177 17.071 1.00 72.56 122 GLY A CA 1
ATOM 961 C C . GLY A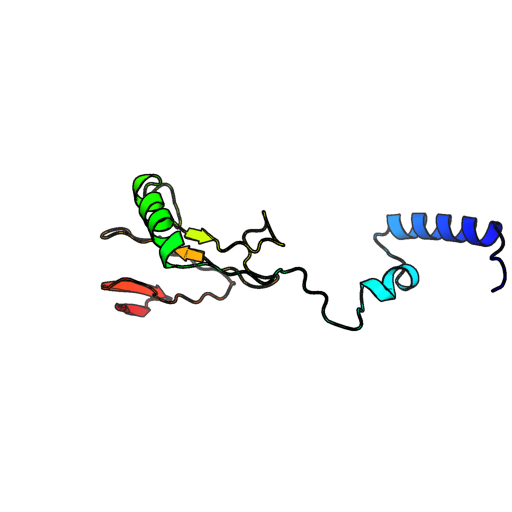 1 122 ? -18.995 3.056 16.169 1.00 72.56 122 GLY A C 1
ATOM 962 O O . GLY A 1 122 ? -19.021 4.282 16.309 1.00 72.56 122 GLY A O 1
ATOM 963 N N . ALA A 1 123 ? -18.241 2.459 15.245 1.00 70.31 123 ALA A N 1
ATOM 964 C CA . ALA A 1 123 ? -17.485 3.217 14.262 1.00 70.31 123 ALA A CA 1
ATOM 965 C C . ALA A 1 123 ? -18.456 3.794 13.229 1.00 70.31 123 ALA A C 1
ATOM 967 O O . ALA A 1 123 ? -19.447 3.171 12.859 1.00 70.31 123 ALA A O 1
ATOM 968 N N . PHE A 1 124 ? -18.182 4.994 12.729 1.00 68.06 124 PHE A N 1
ATOM 969 C CA . PHE A 1 124 ? -18.939 5.521 11.604 1.00 68.06 124 PHE A CA 1
ATOM 970 C C . PHE A 1 124 ? -18.035 6.243 10.621 1.00 68.06 124 PHE A C 1
ATOM 972 O O . PHE A 1 124 ? -17.027 6.843 10.987 1.00 68.06 124 PHE A O 1
ATOM 979 N N . ILE A 1 125 ? -18.416 6.188 9.350 1.00 65.06 125 ILE A N 1
ATOM 980 C CA . ILE A 1 125 ? -17.717 6.873 8.267 1.00 65.06 125 ILE A CA 1
ATOM 981 C C . ILE A 1 125 ? -18.678 7.880 7.653 1.00 65.06 125 ILE A C 1
ATOM 983 O O . ILE A 1 125 ? -19.841 7.564 7.401 1.00 65.06 125 ILE A O 1
ATOM 987 N N . LEU A 1 126 ? -18.171 9.081 7.383 1.00 63.72 126 LEU A N 1
ATOM 988 C CA . LEU A 1 126 ? -18.857 10.089 6.585 1.00 63.72 126 LEU A CA 1
ATOM 989 C C . LEU A 1 126 ? -18.298 10.067 5.157 1.00 63.72 126 LEU A C 1
ATOM 991 O O . LEU A 1 126 ? -17.109 10.299 4.952 1.00 63.72 126 LEU A O 1
ATOM 995 N N . SER A 1 127 ? -19.155 9.801 4.171 1.00 63.66 127 SER A N 1
ATOM 996 C CA . SER A 1 127 ? -18.837 9.904 2.741 1.00 63.66 127 SER A CA 1
ATOM 997 C C . SER A 1 127 ? -19.891 10.766 2.064 1.00 63.66 127 SER A C 1
ATOM 999 O O . SER A 1 127 ? -21.067 10.422 2.093 1.00 63.66 127 SER A O 1
ATOM 1001 N N . SER A 1 128 ? -19.504 11.911 1.496 1.00 61.03 128 SER A N 1
ATOM 1002 C CA . SER A 1 128 ? -20.436 12.811 0.792 1.00 61.03 128 SER A CA 1
ATOM 1003 C C . SER A 1 128 ? -21.725 13.117 1.581 1.00 61.03 128 SER A C 1
ATOM 1005 O O . SER A 1 128 ? -22.812 13.124 1.015 1.00 61.03 128 SER A O 1
ATOM 1007 N N . LYS A 1 129 ? -21.601 13.368 2.897 1.00 53.38 129 LYS A N 1
ATOM 1008 C CA . LYS A 1 129 ? -22.705 13.594 3.863 1.00 53.38 129 LYS A CA 1
ATOM 1009 C C . LYS A 1 129 ? -23.557 12.364 4.224 1.00 53.38 129 LYS A C 1
ATOM 1011 O O . LYS A 1 129 ? -24.471 12.490 5.031 1.00 53.38 129 LYS A O 1
ATOM 1016 N N . VAL A 1 130 ? -23.237 11.179 3.711 1.00 55.53 130 VAL A N 1
ATOM 1017 C CA . VAL A 1 130 ? -23.823 9.908 4.156 1.00 55.53 130 VAL A CA 1
ATOM 1018 C C . VAL A 1 130 ? -23.025 9.381 5.343 1.00 55.53 130 VAL A C 1
ATOM 1020 O O . VAL A 1 130 ? -21.804 9.237 5.252 1.00 55.53 130 VAL A O 1
ATOM 1023 N N . LYS A 1 131 ? -23.712 9.100 6.454 1.00 63.25 131 LYS A N 1
ATOM 1024 C CA . LYS A 1 131 ? -23.136 8.483 7.653 1.00 63.25 131 LYS A CA 1
ATOM 1025 C C . LYS A 1 131 ? -23.460 6.991 7.655 1.00 63.25 131 LYS A C 1
ATOM 1027 O O . LYS A 1 131 ? -24.622 6.621 7.782 1.00 63.25 131 LYS A O 1
ATOM 1032 N N . ALA A 1 132 ? -22.443 6.148 7.523 1.00 61.34 132 ALA A N 1
ATOM 1033 C CA . ALA A 1 132 ? -22.577 4.706 7.707 1.00 61.34 132 ALA A CA 1
ATOM 1034 C C . ALA A 1 132 ? -22.106 4.339 9.117 1.00 61.34 132 ALA A C 1
ATOM 1036 O O . ALA A 1 132 ? -21.014 4.752 9.503 1.00 61.34 132 ALA A O 1
ATOM 1037 N N . HIS A 1 133 ? -22.935 3.615 9.869 1.00 62.69 133 HIS A N 1
ATOM 1038 C CA . HIS A 1 133 ? -22.649 3.126 11.219 1.00 62.69 133 HIS A CA 1
ATOM 1039 C C . HIS A 1 133 ? -22.254 1.648 11.164 1.00 62.69 133 HIS A C 1
ATOM 1041 O O . HIS A 1 133 ? -22.838 0.898 10.383 1.00 62.69 133 HIS A O 1
ATOM 1047 N N . PHE A 1 134 ? -21.301 1.250 12.002 1.00 58.22 134 PHE A N 1
ATOM 1048 C CA . PHE A 1 134 ? -20.772 -0.107 12.109 1.00 58.22 134 PHE A CA 1
ATOM 1049 C C . PHE A 1 134 ? -20.592 -0.488 13.577 1.00 58.22 134 PHE A C 1
ATOM 1051 O O . PHE A 1 134 ? -20.164 0.386 14.368 1.00 58.22 134 PHE A O 1
#

Sequence (134 aa):
MSEINQNVKDSRQQYYQHISGQNLTPLWESLHHLVPQTPNANCAPAYWNYQEIRPLLMESGNVIGAKEAIRRVLVLENPALRGQSSITATLYAGLQLILPGEVAPSHRHNQSALRFIVEGKGAFILSSKVKAHF

Secondary structure (DSSP, 8-state):
-PPPPHHHHHHHHHHHHHHHTTT---HHHHHHHHS-SS----S------HHHHHHHHHHHHHHS-TTT-SS-EEE---GGGTTS--SSSS---EEEP--TT--PPP---SS------SS-SS-EEEETTEEEE-

Radius of gyration: 24.81 Å; chains: 1; bounding box: 56×35×62 Å

pLDDT: mean 86.22, std 12.08, range [43.47, 97.88]

InterPro domains:
  IPR011051 RmlC-like cupin domain superfamily [SSF51182] (10-126)
  IPR014710 RmlC-like jelly roll fold [G3DSA:2.60.120.10] (8-133)
  IPR047183 Gentisate 1,2-dioxygenase-like [PTHR41517] (1-124)